Protein AF-A0A947S3Z2-F1 (afdb_monomer_lite)

Radius of gyration: 29.21 Å; chains: 1; bounding box: 55×24×80 Å

Secondary structure (DSSP, 8-state):
-HHHHHHHHHHHHHHHHHSHHHHHHHHHHHHHHHHHHHHHHHHHHHHHHHHHHHHHTTHHHHHHHHHB-HHHHHHHHHHHHHTTB-TTSSBTT---TTS-TTEETTTTEE--HHHHHHHH-TTHHHHTTGGGGB-

Foldseek 3Di:
DVVVVVVVVVVVVVCCVPCVPVVVVVVVVVVVVCVVCVVVVVVVVVVCVVCCVVPVLQCPLVVLVVQFAPVLVVLLVVVCVVVCHDLQSHHPPDDDDPDDPQADPVVRDGHDSRSSVCSVVVVCCVVVVRVVRGD

Structure (mmCIF, N/CA/C/O backbone):
data_AF-A0A947S3Z2-F1
#
_entry.id   AF-A0A947S3Z2-F1
#
loop_
_atom_site.group_PDB
_atom_site.id
_atom_site.type_symbol
_atom_site.label_atom_id
_atom_site.label_alt_id
_atom_site.label_comp_id
_atom_site.label_asym_id
_atom_site.label_entity_id
_atom_site.label_seq_id
_atom_site.pdbx_PDB_ins_code
_atom_site.Cartn_x
_atom_site.Cartn_y
_atom_site.Cartn_z
_atom_site.occupancy
_atom_site.B_iso_or_equiv
_atom_site.auth_seq_id
_atom_site.auth_comp_id
_atom_site.auth_asym_id
_atom_site.auth_atom_id
_atom_site.pdbx_PDB_model_num
ATOM 1 N N . MET A 1 1 ? 9.184 -4.325 -56.821 1.00 64.38 1 MET A N 1
ATOM 2 C CA . MET A 1 1 ? 9.749 -4.865 -55.563 1.00 64.38 1 MET A CA 1
ATOM 3 C C . MET A 1 1 ? 10.706 -6.039 -55.790 1.00 64.38 1 MET A C 1
ATOM 5 O O . MET A 1 1 ? 11.850 -5.921 -55.388 1.00 64.38 1 MET A O 1
ATOM 9 N N . ILE A 1 2 ? 10.333 -7.104 -56.512 1.00 61.34 2 ILE A N 1
ATOM 10 C CA . ILE A 1 2 ? 11.196 -8.298 -56.718 1.00 61.34 2 ILE A CA 1
ATOM 11 C C . ILE A 1 2 ? 12.555 -7.991 -57.392 1.00 61.34 2 ILE A C 1
ATOM 13 O O . ILE A 1 2 ? 13.584 -8.502 -56.966 1.00 61.34 2 ILE A O 1
ATOM 17 N N . LYS A 1 3 ? 12.596 -7.093 -58.388 1.00 59.44 3 LYS A N 1
ATOM 18 C CA . LYS A 1 3 ? 13.847 -6.701 -59.076 1.00 59.44 3 LYS A CA 1
ATOM 19 C C . LYS A 1 3 ? 14.862 -5.988 -58.164 1.00 59.44 3 LYS A C 1
ATOM 21 O O . LYS A 1 3 ? 16.059 -6.105 -58.384 1.00 59.44 3 LYS A O 1
ATOM 26 N N . PHE A 1 4 ? 14.385 -5.285 -57.135 1.00 66.44 4 PHE A N 1
ATOM 27 C CA . PHE A 1 4 ? 15.233 -4.598 -56.154 1.00 66.44 4 PHE A CA 1
ATOM 28 C C . PHE A 1 4 ? 15.870 -5.595 -55.176 1.00 66.44 4 PHE A C 1
ATOM 30 O O . PHE A 1 4 ? 17.045 -5.479 -54.849 1.00 66.44 4 PHE A O 1
ATOM 37 N N . LEU A 1 5 ? 15.119 -6.632 -54.789 1.00 69.88 5 LEU A N 1
ATOM 38 C CA . LEU A 1 5 ? 15.614 -7.705 -53.926 1.00 69.88 5 LEU A CA 1
ATOM 39 C C . LEU A 1 5 ? 16.734 -8.510 -54.608 1.00 69.88 5 LEU A C 1
ATOM 41 O O . LEU A 1 5 ? 17.763 -8.781 -54.002 1.00 69.88 5 LEU A O 1
ATOM 45 N N . ILE A 1 6 ? 16.559 -8.829 -55.895 1.00 73.81 6 ILE A N 1
ATOM 46 C CA . ILE A 1 6 ? 17.569 -9.536 -56.699 1.00 73.81 6 ILE A CA 1
ATOM 47 C C . ILE A 1 6 ? 18.843 -8.689 -56.842 1.00 73.81 6 ILE A C 1
ATOM 49 O O . ILE A 1 6 ? 19.947 -9.213 -56.725 1.00 73.81 6 ILE A O 1
ATOM 53 N N . PHE A 1 7 ? 18.702 -7.375 -57.035 1.00 77.62 7 PHE A N 1
ATOM 54 C CA . PHE A 1 7 ? 19.839 -6.459 -57.117 1.00 77.62 7 PHE A CA 1
ATOM 55 C C . PHE A 1 7 ?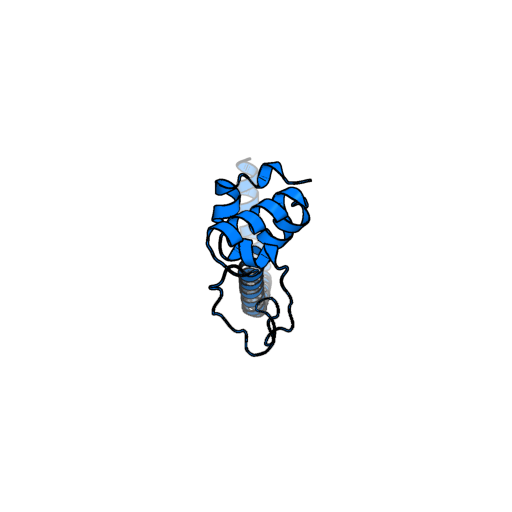 20.652 -6.410 -55.813 1.00 77.62 7 PHE A C 1
ATOM 57 O O . PHE A 1 7 ? 21.878 -6.456 -55.868 1.00 77.62 7 PHE A O 1
ATOM 64 N N . LEU A 1 8 ? 19.995 -6.395 -54.646 1.00 77.44 8 LEU A N 1
ATOM 65 C CA . LEU A 1 8 ? 20.674 -6.433 -53.342 1.00 77.44 8 LEU A CA 1
ATOM 66 C C . LEU A 1 8 ? 21.436 -7.745 -53.110 1.00 77.44 8 LEU A C 1
ATOM 68 O O . LEU A 1 8 ? 22.547 -7.718 -52.585 1.00 77.44 8 LEU A O 1
ATOM 72 N N . ILE A 1 9 ? 20.875 -8.876 -53.545 1.00 76.12 9 ILE A N 1
ATOM 73 C CA . ILE A 1 9 ? 21.530 -10.189 -53.444 1.00 76.12 9 ILE A CA 1
ATOM 74 C C . ILE A 1 9 ? 22.793 -10.232 -54.317 1.00 76.12 9 ILE A C 1
ATOM 76 O O . ILE A 1 9 ? 23.846 -10.669 -53.856 1.00 76.12 9 ILE A O 1
ATOM 80 N N . ILE A 1 10 ? 22.716 -9.732 -55.556 1.00 76.62 10 ILE A N 1
ATOM 81 C CA . ILE A 1 10 ? 23.865 -9.688 -56.474 1.00 76.62 10 ILE A CA 1
ATOM 82 C C . ILE A 1 10 ? 24.941 -8.722 -55.957 1.00 76.62 10 ILE A C 1
ATOM 84 O O . ILE A 1 10 ? 26.117 -9.072 -55.948 1.00 76.62 10 ILE A O 1
ATOM 88 N N . MET A 1 11 ? 24.556 -7.540 -55.466 1.00 72.62 11 MET A N 1
ATOM 89 C CA . MET A 1 11 ? 25.474 -6.582 -54.833 1.00 72.62 11 MET A CA 1
ATOM 90 C C . MET A 1 11 ? 26.196 -7.187 -53.625 1.00 72.62 11 MET A C 1
ATOM 92 O O . MET A 1 11 ? 27.413 -7.064 -53.523 1.00 72.62 11 MET A O 1
ATOM 96 N N . GLY A 1 12 ? 25.473 -7.885 -52.743 1.00 71.88 12 GLY A N 1
ATOM 97 C CA . GLY A 1 12 ? 26.068 -8.578 -51.599 1.00 71.88 12 GLY A CA 1
ATOM 98 C C . GLY A 1 12 ? 27.086 -9.644 -52.017 1.00 71.88 12 GLY A C 1
ATOM 99 O O . GLY A 1 12 ? 28.156 -9.735 -51.419 1.00 71.88 12 GLY A O 1
ATOM 100 N N . ALA A 1 13 ? 26.801 -10.392 -53.089 1.00 75.50 13 ALA A N 1
ATOM 101 C CA . ALA A 1 13 ? 27.721 -11.389 -53.635 1.00 75.50 13 ALA A CA 1
ATOM 102 C C . ALA A 1 13 ? 28.982 -10.759 -54.260 1.00 75.50 13 ALA A C 1
ATOM 104 O O . ALA A 1 13 ? 30.082 -11.264 -54.052 1.00 75.50 13 ALA A O 1
ATOM 105 N N . VAL A 1 14 ? 28.847 -9.640 -54.983 1.00 75.94 14 VAL A N 1
ATOM 106 C CA . VAL A 1 14 ? 29.984 -8.912 -55.581 1.00 75.94 14 VAL A CA 1
ATOM 107 C C . VAL A 1 14 ? 30.878 -8.299 -54.503 1.00 75.94 14 VAL A C 1
ATOM 109 O O . VAL A 1 14 ? 32.100 -8.417 -54.584 1.00 75.94 14 VAL A O 1
ATOM 112 N N . ILE A 1 15 ? 30.281 -7.697 -53.470 1.00 70.62 15 ILE A N 1
ATOM 113 C CA . ILE A 1 15 ? 31.011 -7.136 -52.326 1.00 70.62 15 ILE A CA 1
ATOM 114 C C . ILE A 1 15 ? 31.741 -8.253 -51.570 1.00 70.62 15 ILE A C 1
ATOM 116 O O . ILE A 1 15 ? 32.933 -8.131 -51.303 1.00 70.62 15 ILE A O 1
ATOM 120 N N . GLY A 1 16 ? 31.070 -9.377 -51.300 1.00 63.25 16 GLY A N 1
ATOM 121 C CA . GLY A 1 16 ? 31.681 -10.528 -50.632 1.00 63.25 16 GLY A CA 1
ATOM 122 C C . GLY A 1 16 ? 32.800 -11.203 -51.434 1.00 63.25 16 GLY A C 1
ATOM 123 O O . GLY A 1 16 ? 33.702 -11.778 -50.832 1.00 63.25 16 GLY A O 1
ATOM 124 N N . PHE A 1 17 ? 32.764 -11.122 -52.769 1.00 72.50 17 PHE A N 1
ATOM 125 C CA . PHE A 1 17 ? 33.794 -11.684 -53.646 1.00 72.50 17 PHE A CA 1
ATOM 126 C C . PHE A 1 17 ? 35.028 -10.778 -53.775 1.00 72.50 17 PHE A C 1
ATOM 128 O O . PHE A 1 17 ? 36.148 -11.273 -53.725 1.00 72.50 17 PHE A O 1
ATOM 135 N N . PHE A 1 18 ? 34.845 -9.460 -53.924 1.00 70.50 18 PHE A N 1
ATOM 136 C CA . PHE A 1 18 ? 35.964 -8.520 -54.106 1.00 70.50 18 PHE A CA 1
ATOM 137 C C . PHE A 1 18 ? 36.605 -8.049 -52.793 1.00 70.50 18 PHE A C 1
ATOM 139 O O . PHE A 1 18 ? 37.778 -7.693 -52.798 1.00 70.50 18 PHE A O 1
ATOM 146 N N . TRP A 1 19 ? 35.856 -8.034 -51.688 1.00 67.88 19 TRP A N 1
ATOM 147 C CA . TRP A 1 19 ? 36.301 -7.507 -50.388 1.00 67.88 19 TRP A CA 1
ATOM 148 C C . TRP A 1 19 ? 36.279 -8.593 -49.308 1.00 67.88 19 TRP A C 1
ATOM 150 O O . TRP A 1 19 ? 36.038 -8.312 -48.138 1.00 67.88 19 TRP A O 1
ATOM 160 N N . HIS A 1 20 ? 36.499 -9.851 -49.704 1.00 65.19 20 HIS A N 1
ATOM 161 C CA . HIS A 1 20 ? 36.356 -11.022 -48.837 1.00 65.19 20 HIS A CA 1
ATOM 162 C C . HIS A 1 20 ? 37.134 -10.894 -47.518 1.00 65.19 20 HIS A C 1
ATOM 164 O O . HIS A 1 20 ? 36.570 -11.118 -46.447 1.00 65.19 20 HIS A O 1
ATOM 170 N N . ASP A 1 21 ? 38.398 -10.472 -47.591 1.00 73.62 21 ASP A N 1
ATOM 171 C CA . ASP A 1 21 ? 39.274 -10.359 -46.421 1.00 73.62 21 ASP A CA 1
ATOM 172 C C . ASP A 1 21 ? 38.852 -9.212 -45.492 1.00 73.62 21 ASP A C 1
ATOM 174 O O . ASP A 1 21 ? 38.811 -9.376 -44.273 1.00 73.62 21 ASP A O 1
ATOM 178 N N . GLU A 1 22 ? 38.451 -8.068 -46.050 1.00 74.00 22 GLU A N 1
ATOM 179 C CA . GLU A 1 22 ? 37.982 -6.921 -45.265 1.00 74.00 22 GLU A CA 1
ATOM 180 C C . GLU A 1 22 ? 36.617 -7.178 -44.623 1.00 74.00 22 GLU A C 1
ATOM 182 O O . GLU A 1 22 ? 36.395 -6.815 -43.468 1.00 74.00 22 GLU A O 1
ATOM 187 N N . VAL A 1 23 ? 35.714 -7.857 -45.336 1.00 70.50 23 VAL A N 1
ATOM 188 C CA . VAL A 1 23 ? 34.416 -8.284 -44.802 1.00 70.50 23 VAL A CA 1
ATOM 189 C C . VAL A 1 23 ? 34.616 -9.291 -43.679 1.00 70.50 23 VAL A C 1
ATOM 191 O O . VAL A 1 23 ? 33.935 -9.187 -42.664 1.00 70.50 23 VAL A O 1
ATOM 194 N N . LYS A 1 24 ? 35.562 -10.227 -43.816 1.00 71.88 24 LYS A N 1
ATOM 195 C CA . LYS A 1 24 ? 35.873 -11.211 -42.775 1.00 71.88 24 LYS A CA 1
ATOM 196 C C . LYS A 1 24 ? 36.422 -10.543 -41.514 1.00 71.88 24 LYS A C 1
ATOM 198 O O . LYS A 1 24 ? 35.885 -10.771 -40.434 1.00 71.88 24 LYS A O 1
ATOM 203 N N . VAL A 1 25 ? 37.395 -9.644 -41.659 1.00 78.06 25 VAL A N 1
ATOM 204 C CA . VAL A 1 25 ? 37.945 -8.854 -40.543 1.00 78.06 25 VAL A CA 1
ATOM 205 C C . VAL A 1 25 ? 36.871 -7.962 -39.911 1.00 78.06 25 VAL A C 1
ATOM 207 O O . VAL A 1 25 ? 36.801 -7.828 -38.690 1.00 78.06 25 VAL A O 1
ATOM 210 N N . TRP A 1 26 ? 35.996 -7.355 -40.714 1.00 76.50 26 TRP A N 1
ATOM 211 C CA . TRP A 1 26 ? 34.859 -6.586 -40.211 1.00 76.50 26 TRP A CA 1
ATOM 212 C C . TRP A 1 26 ? 33.872 -7.473 -39.440 1.00 76.50 26 TRP A C 1
ATOM 214 O O . TRP A 1 26 ? 33.405 -7.070 -38.375 1.00 76.50 26 TRP A O 1
ATOM 224 N N . LEU A 1 27 ? 33.581 -8.684 -39.920 1.00 70.00 27 LEU A N 1
ATOM 225 C CA . LEU A 1 27 ? 32.675 -9.623 -39.258 1.00 70.00 27 LEU A CA 1
ATOM 226 C C . LEU A 1 27 ? 33.237 -10.079 -37.906 1.00 70.00 27 LEU A C 1
ATOM 228 O O . LEU A 1 27 ? 32.542 -9.990 -36.898 1.00 70.00 27 LEU A O 1
ATOM 232 N N . GLU A 1 28 ? 34.506 -10.492 -37.882 1.00 76.31 28 GLU A N 1
ATOM 233 C CA . GLU A 1 28 ? 35.208 -10.968 -36.684 1.00 76.31 28 GLU A CA 1
ATOM 234 C C . GLU A 1 28 ? 35.286 -9.869 -35.616 1.00 76.31 28 GLU A C 1
ATOM 236 O O . GLU A 1 28 ? 34.924 -10.092 -34.461 1.00 76.31 28 GLU A O 1
ATOM 241 N N . ASN A 1 29 ? 35.632 -8.640 -36.011 1.00 75.38 29 ASN A N 1
ATOM 242 C CA . ASN A 1 29 ? 35.675 -7.498 -35.097 1.00 75.38 29 ASN A CA 1
ATOM 243 C C . ASN A 1 29 ? 34.300 -7.143 -34.514 1.00 75.38 29 ASN A C 1
ATOM 245 O O . ASN A 1 29 ? 34.204 -6.728 -33.358 1.00 75.38 29 ASN A O 1
ATOM 249 N N . ASN A 1 30 ? 33.228 -7.248 -35.303 1.00 73.06 30 ASN A N 1
ATOM 250 C CA . ASN A 1 30 ? 31.881 -6.957 -34.810 1.00 73.06 30 ASN A CA 1
ATOM 251 C C . ASN A 1 30 ? 31.324 -8.093 -33.950 1.00 73.06 30 ASN A C 1
ATOM 253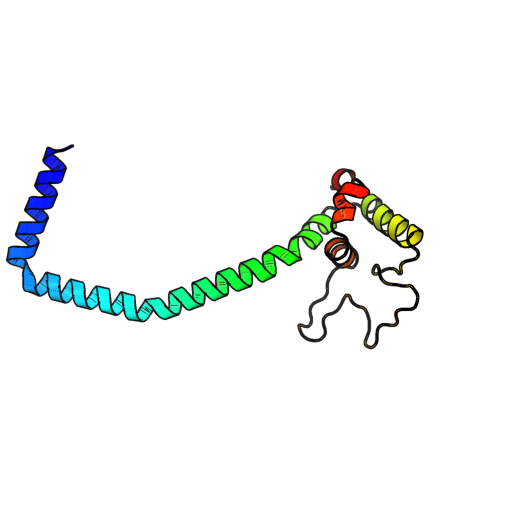 O O . ASN A 1 30 ? 30.621 -7.815 -32.980 1.00 73.06 30 ASN A O 1
ATOM 257 N N . GLN A 1 31 ? 31.671 -9.344 -34.257 1.00 71.56 31 GLN A N 1
ATOM 258 C CA . GLN A 1 31 ? 31.322 -10.492 -33.430 1.00 71.56 31 GLN A CA 1
ATOM 259 C C . GLN A 1 31 ? 32.020 -10.412 -32.066 1.00 71.56 31 GLN A C 1
ATOM 261 O O . GLN A 1 31 ? 31.348 -10.483 -31.041 1.00 71.56 31 GLN A O 1
ATOM 266 N N . GLN A 1 32 ? 33.327 -10.137 -32.033 1.00 75.50 32 GLN A N 1
ATOM 267 C CA . GLN A 1 32 ? 34.071 -9.980 -30.781 1.00 75.50 32 GLN A CA 1
ATOM 268 C C . GLN A 1 32 ? 33.521 -8.824 -29.927 1.00 75.50 32 GLN A C 1
ATOM 270 O O . GLN A 1 32 ? 33.275 -8.982 -28.733 1.00 75.50 32 GLN A O 1
ATOM 275 N N . LYS A 1 33 ? 33.225 -7.671 -30.544 1.00 75.44 33 LYS A N 1
ATOM 276 C CA . LYS A 1 33 ? 32.582 -6.538 -29.852 1.00 75.44 33 LYS A CA 1
ATOM 277 C C . LYS A 1 33 ? 31.192 -6.876 -29.312 1.00 75.44 33 LYS A C 1
ATOM 279 O O . LYS A 1 33 ? 30.766 -6.268 -28.331 1.00 75.44 33 LYS A O 1
ATOM 284 N N . ALA A 1 34 ? 30.458 -7.781 -29.956 1.00 67.31 34 ALA A N 1
ATOM 285 C CA . ALA A 1 34 ? 29.179 -8.257 -29.446 1.00 67.31 34 ALA A CA 1
ATOM 286 C C . ALA A 1 34 ? 29.383 -9.197 -28.247 1.00 67.31 34 ALA A C 1
ATOM 288 O O . ALA A 1 34 ? 28.723 -9.018 -27.225 1.00 67.31 34 ALA A O 1
ATOM 289 N N . GLU A 1 35 ? 30.331 -10.131 -28.334 1.00 71.38 35 GLU A N 1
ATOM 290 C CA . GLU A 1 35 ? 30.676 -11.094 -27.277 1.00 71.38 35 GLU A CA 1
ATOM 291 C C . GLU A 1 35 ? 31.217 -10.421 -26.006 1.00 71.38 35 GLU A C 1
ATOM 293 O O . GLU A 1 35 ? 30.835 -10.806 -24.905 1.00 71.38 35 GLU A O 1
ATOM 298 N N . GLU A 1 36 ? 31.998 -9.346 -26.128 1.00 76.25 36 GLU A N 1
ATOM 299 C CA . GLU A 1 36 ? 32.477 -8.556 -24.981 1.00 76.25 36 GLU A CA 1
ATOM 300 C C . GLU A 1 36 ? 31.356 -7.754 -24.292 1.00 76.25 36 GLU A C 1
ATOM 302 O O . GLU A 1 36 ? 31.401 -7.504 -23.086 1.00 76.25 36 GLU A O 1
ATOM 307 N N . ARG A 1 37 ? 30.321 -7.347 -25.042 1.00 68.62 37 ARG A N 1
ATOM 308 C CA . ARG A 1 37 ? 29.197 -6.540 -24.525 1.00 68.62 37 ARG A CA 1
ATOM 309 C C . ARG A 1 37 ? 28.033 -7.391 -24.022 1.00 68.62 37 ARG A C 1
ATOM 311 O O . ARG A 1 37 ? 27.252 -6.916 -23.197 1.00 68.62 37 ARG A O 1
ATOM 318 N N . LEU A 1 38 ? 27.926 -8.632 -24.494 1.00 63.53 38 LEU A N 1
ATOM 319 C CA . LEU A 1 38 ? 26.867 -9.587 -24.164 1.00 63.53 38 LEU A CA 1
ATOM 320 C C . LEU A 1 38 ? 26.703 -9.802 -22.646 1.00 63.53 38 LEU A C 1
ATOM 322 O O . LEU A 1 38 ? 25.585 -9.621 -22.161 1.00 63.53 38 LEU A O 1
ATOM 326 N N . PRO A 1 39 ? 27.763 -10.078 -21.859 1.00 68.75 39 PRO A N 1
ATOM 327 C CA . PRO A 1 39 ? 27.636 -10.271 -20.413 1.00 68.75 39 PRO A CA 1
ATOM 328 C C . PRO A 1 39 ? 27.103 -9.033 -19.681 1.00 68.75 39 PRO A C 1
ATOM 330 O O . PRO A 1 39 ? 26.245 -9.144 -18.810 1.00 68.75 39 PRO A O 1
ATOM 333 N N . GLY A 1 40 ? 27.560 -7.835 -20.063 1.00 68.69 40 GLY A N 1
ATOM 334 C CA . GLY A 1 40 ? 27.106 -6.578 -19.462 1.00 68.69 40 GLY A CA 1
ATOM 335 C C . GLY A 1 40 ? 25.647 -6.253 -19.789 1.00 68.69 40 GLY A C 1
ATOM 336 O O . GLY A 1 40 ? 24.922 -5.772 -18.925 1.00 68.69 40 GLY A O 1
ATOM 337 N N . LEU A 1 41 ? 25.197 -6.555 -21.010 1.00 62.22 41 LEU A N 1
ATOM 338 C CA . LEU A 1 41 ? 23.803 -6.376 -21.426 1.00 62.22 41 LEU A CA 1
ATOM 339 C C . LEU A 1 41 ? 22.866 -7.387 -20.763 1.00 62.22 41 LEU A C 1
ATOM 341 O O . LEU A 1 41 ? 21.756 -7.017 -20.390 1.00 62.22 41 LEU A O 1
ATOM 345 N N . ILE A 1 42 ? 23.311 -8.635 -20.588 1.00 62.44 42 ILE A N 1
ATOM 346 C CA . ILE A 1 42 ? 22.552 -9.664 -19.869 1.00 62.44 42 ILE A CA 1
ATOM 347 C C . ILE A 1 42 ? 22.419 -9.270 -18.400 1.00 62.44 42 ILE A C 1
ATOM 349 O O . ILE A 1 42 ? 21.302 -9.239 -17.901 1.00 62.44 42 ILE A O 1
ATOM 353 N N . ASN A 1 43 ? 23.509 -8.882 -17.735 1.00 66.44 43 ASN A N 1
ATOM 354 C CA . ASN A 1 43 ? 23.457 -8.460 -16.333 1.00 66.44 43 ASN A CA 1
ATOM 355 C C . ASN A 1 43 ? 22.598 -7.203 -16.158 1.00 66.44 43 ASN A C 1
ATOM 357 O O . ASN A 1 43 ? 21.704 -7.191 -15.326 1.00 66.44 43 ASN A O 1
ATOM 361 N N . GLN A 1 44 ? 22.753 -6.190 -17.017 1.00 64.62 44 GLN A N 1
ATOM 362 C CA . GLN A 1 44 ? 21.878 -5.012 -16.990 1.00 64.62 44 GLN A CA 1
ATOM 363 C C . GLN A 1 44 ? 20.417 -5.351 -17.291 1.00 64.62 44 GLN A C 1
ATOM 365 O O . GLN A 1 44 ? 19.527 -4.716 -16.737 1.00 64.62 44 GLN A O 1
ATOM 370 N N . GLY A 1 45 ? 20.155 -6.301 -18.189 1.00 62.28 45 GLY A N 1
ATOM 371 C CA . GLY A 1 45 ? 18.811 -6.773 -18.504 1.00 62.28 45 GLY A CA 1
ATOM 372 C C . GLY A 1 45 ? 18.181 -7.484 -17.313 1.00 62.28 45 GLY A C 1
ATOM 373 O O . GLY A 1 45 ? 17.080 -7.121 -16.918 1.00 62.28 45 GLY A O 1
ATOM 374 N N . VAL A 1 46 ? 18.912 -8.419 -16.703 1.00 64.50 46 VAL A N 1
ATOM 375 C CA . VAL A 1 46 ? 18.507 -9.177 -15.514 1.00 64.50 46 VAL A CA 1
ATOM 376 C C . VAL A 1 46 ? 18.282 -8.243 -14.328 1.00 64.50 46 VAL A C 1
ATOM 378 O O . VAL A 1 46 ? 17.206 -8.287 -13.740 1.00 64.50 46 VAL A O 1
ATOM 381 N N . ASP A 1 47 ? 19.217 -7.339 -14.036 1.00 63.81 47 ASP A N 1
ATOM 382 C CA . ASP A 1 47 ? 19.105 -6.364 -12.946 1.00 63.81 47 ASP A CA 1
ATOM 383 C C . ASP A 1 47 ? 17.939 -5.402 -13.180 1.00 63.81 47 ASP A C 1
ATOM 385 O O . ASP A 1 47 ? 17.164 -5.132 -12.268 1.00 63.81 47 ASP A O 1
ATOM 389 N N . LYS A 1 48 ? 17.745 -4.924 -14.417 1.00 58.66 48 LYS A N 1
ATOM 390 C CA . LYS A 1 48 ? 16.580 -4.096 -14.756 1.00 58.66 48 LYS A CA 1
ATOM 391 C C . LYS A 1 48 ? 15.281 -4.868 -14.602 1.00 58.66 48 LYS A C 1
ATOM 393 O O . LYS A 1 48 ? 14.341 -4.302 -14.068 1.00 58.66 48 LYS A O 1
ATOM 398 N N . THR A 1 49 ? 15.204 -6.125 -15.037 1.00 55.69 49 THR A N 1
ATOM 399 C CA . THR A 1 49 ? 13.986 -6.935 -14.878 1.00 55.69 49 THR A CA 1
ATOM 400 C C . THR A 1 49 ? 13.716 -7.302 -13.426 1.00 55.69 49 THR A C 1
ATOM 402 O O . THR A 1 49 ? 12.564 -7.281 -13.012 1.00 55.69 49 THR A O 1
ATOM 405 N N . LYS A 1 50 ? 14.762 -7.575 -12.642 1.00 58.06 50 LYS A N 1
ATOM 406 C CA . LYS A 1 50 ? 14.674 -7.870 -11.216 1.00 58.06 50 LYS A CA 1
ATOM 407 C C . LYS A 1 50 ? 14.204 -6.639 -10.446 1.00 58.06 50 LYS A C 1
ATOM 409 O O . LYS A 1 50 ? 13.171 -6.707 -9.800 1.00 58.06 50 LYS A O 1
ATOM 414 N N . ASN A 1 51 ? 14.865 -5.497 -10.633 1.00 59.44 51 ASN A N 1
ATOM 415 C CA . ASN A 1 51 ? 14.470 -4.233 -10.011 1.00 59.44 51 ASN A CA 1
ATOM 416 C C . ASN A 1 51 ? 13.083 -3.773 -10.492 1.00 59.44 51 ASN A C 1
ATOM 418 O O . ASN A 1 51 ? 12.320 -3.211 -9.721 1.00 59.44 51 ASN A O 1
ATOM 422 N N . TRP A 1 52 ? 12.725 -4.009 -11.760 1.00 50.38 52 TRP A N 1
ATOM 423 C CA . TRP A 1 52 ? 11.390 -3.695 -12.277 1.00 50.38 52 TRP A CA 1
ATOM 424 C C . TRP A 1 52 ? 10.314 -4.586 -11.642 1.00 50.38 52 TRP A C 1
ATOM 426 O O . TRP A 1 52 ? 9.280 -4.066 -11.247 1.00 50.38 52 TRP A O 1
ATOM 436 N N . TRP A 1 53 ? 10.555 -5.890 -11.482 1.00 44.94 53 TRP A N 1
ATOM 437 C CA . TRP A 1 53 ? 9.615 -6.823 -10.846 1.00 44.94 53 TRP A CA 1
ATOM 438 C C . TRP A 1 53 ? 9.504 -6.613 -9.327 1.00 44.94 53 TRP A C 1
ATOM 440 O O . TRP A 1 53 ? 8.406 -6.677 -8.781 1.00 44.94 53 TRP A O 1
ATOM 450 N N . GLU A 1 54 ? 10.619 -6.309 -8.659 1.00 54.47 54 GLU A N 1
ATOM 451 C CA . GLU A 1 54 ? 10.671 -5.993 -7.226 1.00 54.47 54 GLU A CA 1
ATOM 452 C C . GLU A 1 54 ? 9.991 -4.643 -6.924 1.00 54.47 54 GLU A C 1
ATOM 454 O O . GLU A 1 54 ? 9.198 -4.566 -5.991 1.00 54.47 54 GLU A O 1
ATOM 459 N N . ASN A 1 55 ? 10.177 -3.614 -7.763 1.00 55.22 55 ASN A N 1
ATOM 460 C CA . ASN A 1 55 ? 9.603 -2.283 -7.512 1.00 55.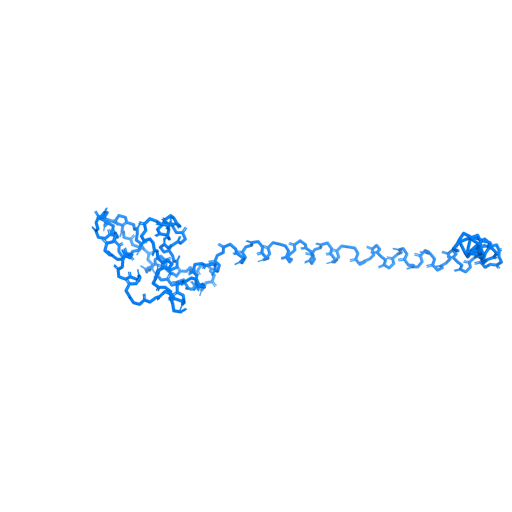22 55 ASN A CA 1
ATOM 461 C C . ASN A 1 55 ? 8.153 -2.120 -8.013 1.00 55.22 55 ASN A C 1
ATOM 463 O O . ASN A 1 55 ? 7.346 -1.452 -7.372 1.00 55.22 55 ASN A O 1
ATOM 467 N N . GLN A 1 56 ? 7.767 -2.727 -9.144 1.00 50.75 56 GLN A N 1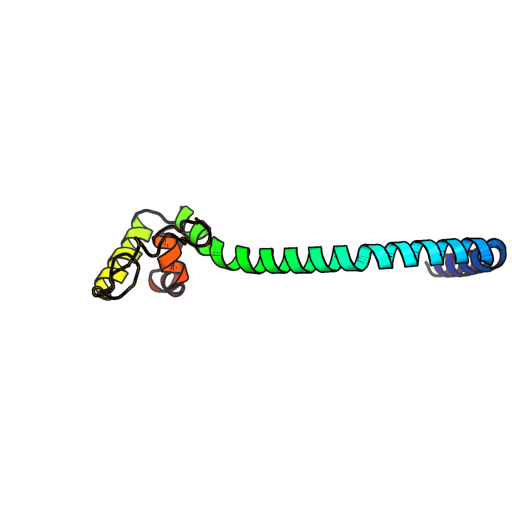
ATOM 468 C CA . GLN A 1 56 ? 6.399 -2.580 -9.681 1.00 50.75 56 GLN A CA 1
ATOM 469 C C . GLN A 1 56 ? 5.338 -3.277 -8.816 1.00 50.75 56 GLN A C 1
ATOM 471 O O . GLN A 1 56 ? 4.178 -2.870 -8.829 1.00 50.75 56 GLN A O 1
ATOM 476 N N . GLY A 1 57 ? 5.718 -4.318 -8.068 1.00 54.56 57 GLY A N 1
ATOM 477 C CA . GLY A 1 57 ? 4.801 -5.075 -7.213 1.00 54.56 57 GLY A CA 1
ATOM 478 C C . GLY A 1 57 ? 4.484 -4.416 -5.867 1.00 54.56 57 GLY A C 1
ATOM 479 O O . GLY A 1 57 ? 3.490 -4.787 -5.246 1.00 54.56 57 GLY A O 1
ATOM 480 N N . GLN A 1 58 ? 5.286 -3.445 -5.419 1.00 57.88 58 GLN A N 1
ATOM 481 C CA . GLN A 1 58 ? 5.148 -2.828 -4.093 1.00 57.88 58 GLN A CA 1
ATOM 482 C C . GLN A 1 58 ? 4.544 -1.414 -4.134 1.00 57.88 58 GLN A C 1
ATOM 484 O O . GLN A 1 58 ? 3.747 -1.069 -3.259 1.00 57.88 58 GLN A O 1
ATOM 489 N N . ASP A 1 59 ? 4.792 -0.640 -5.194 1.00 72.50 59 ASP A N 1
ATOM 490 C CA . ASP A 1 59 ? 4.358 0.765 -5.269 1.00 72.50 59 ASP A CA 1
ATOM 491 C C . ASP A 1 59 ? 2.867 0.969 -5.579 1.00 72.50 59 ASP A C 1
ATOM 493 O O . ASP A 1 59 ? 2.344 2.075 -5.415 1.00 72.50 59 ASP A O 1
ATOM 497 N N . TRP A 1 60 ? 2.149 -0.058 -6.049 1.00 86.44 60 TRP A N 1
ATOM 498 C CA . TRP A 1 60 ? 0.744 0.108 -6.449 1.00 86.44 60 TRP A CA 1
ATOM 499 C C . TRP A 1 60 ? -0.123 0.594 -5.280 1.00 86.44 60 TRP A C 1
ATOM 501 O O . TRP A 1 60 ? -1.004 1.435 -5.470 1.00 86.44 60 TRP A O 1
ATOM 511 N N . ALA A 1 61 ? 0.157 0.110 -4.066 1.00 90.44 61 ALA A N 1
ATOM 512 C CA . ALA A 1 61 ? -0.592 0.476 -2.875 1.00 90.44 61 ALA A CA 1
ATOM 513 C C . ALA A 1 61 ? -0.316 1.930 -2.486 1.00 90.44 61 ALA A C 1
ATOM 515 O O . ALA A 1 61 ? -1.251 2.655 -2.164 1.00 90.44 61 ALA A O 1
ATOM 516 N N . ASP A 1 62 ? 0.931 2.395 -2.606 1.00 90.00 62 ASP A N 1
ATOM 517 C CA . ASP A 1 62 ? 1.274 3.798 -2.370 1.00 90.00 62 ASP A CA 1
ATOM 518 C C . ASP A 1 62 ? 0.601 4.726 -3.383 1.00 90.00 62 ASP A C 1
ATOM 520 O O . ASP A 1 62 ? 0.041 5.753 -3.000 1.00 90.00 62 ASP A O 1
ATOM 524 N N . GLN A 1 63 ? 0.567 4.347 -4.663 1.00 90.88 63 GLN A N 1
ATOM 525 C CA . GLN A 1 63 ? -0.122 5.122 -5.700 1.00 90.88 63 GLN A CA 1
ATOM 526 C C . GLN A 1 63 ? -1.637 5.181 -5.474 1.00 90.88 63 GLN A C 1
ATOM 528 O O . GLN A 1 63 ? -2.252 6.232 -5.670 1.00 90.88 63 GLN A O 1
ATOM 533 N N . PHE A 1 64 ? -2.240 4.068 -5.055 1.00 93.19 64 PHE A N 1
ATOM 534 C CA . PHE A 1 64 ? -3.659 4.009 -4.722 1.00 93.19 64 PHE A CA 1
ATOM 535 C C . PHE A 1 64 ? -3.966 4.865 -3.485 1.00 93.19 64 PHE A C 1
ATOM 537 O O . PHE A 1 64 ? -4.837 5.732 -3.515 1.00 93.19 64 PHE A O 1
ATOM 544 N N . VAL A 1 65 ? -3.195 4.688 -2.409 1.00 94.06 65 VAL A N 1
ATOM 545 C CA . VAL A 1 65 ? -3.356 5.403 -1.133 1.00 94.06 65 VAL A CA 1
ATOM 546 C C . VAL A 1 65 ? -3.090 6.901 -1.264 1.00 94.06 65 VAL A C 1
ATOM 548 O O . VAL A 1 65 ? -3.715 7.690 -0.546 1.00 94.06 65 VAL A O 1
ATOM 551 N N . ALA A 1 66 ? -2.200 7.306 -2.172 1.00 94.31 66 ALA A N 1
ATOM 552 C CA . ALA A 1 66 ? -1.954 8.709 -2.491 1.00 94.31 66 ALA A CA 1
ATOM 553 C C . ALA A 1 66 ? -3.208 9.406 -3.037 1.00 94.31 66 ALA A C 1
ATOM 555 O O . ALA A 1 66 ? -3.402 10.587 -2.768 1.00 94.31 66 ALA A O 1
ATOM 556 N N . LYS A 1 67 ? -4.068 8.673 -3.755 1.00 96.25 67 LYS A N 1
ATOM 557 C CA . LYS A 1 67 ? -5.349 9.169 -4.281 1.00 96.25 67 LYS A CA 1
ATOM 558 C C . LYS A 1 67 ? -6.527 8.904 -3.346 1.00 96.25 67 LYS A C 1
ATOM 560 O O . LYS A 1 67 ? -7.598 9.462 -3.542 1.00 96.25 67 LYS A O 1
ATOM 565 N N . LEU A 1 68 ? -6.354 8.048 -2.340 1.00 96.50 68 LEU A N 1
ATOM 566 C CA . LEU A 1 68 ? -7.421 7.672 -1.423 1.00 96.50 68 LEU A CA 1
ATOM 567 C C . LEU A 1 68 ? -7.746 8.818 -0.453 1.00 96.50 68 LEU A C 1
ATOM 569 O O . LEU A 1 68 ? -6.917 9.216 0.382 1.00 96.50 68 LEU A O 1
ATOM 573 N N . THR A 1 69 ? -8.989 9.292 -0.528 1.00 98.00 69 THR A N 1
ATOM 574 C CA . THR A 1 69 ? -9.541 10.323 0.359 1.00 98.00 69 THR A CA 1
ATOM 575 C C . THR A 1 69 ? -9.526 9.883 1.827 1.00 98.00 69 THR A C 1
ATOM 577 O O . THR A 1 69 ? -9.424 8.699 2.171 1.00 98.00 69 THR A O 1
ATOM 580 N N . ALA A 1 70 ? -9.707 10.848 2.733 1.00 97.62 70 ALA A N 1
ATOM 581 C CA . ALA A 1 70 ? -9.877 10.572 4.160 1.00 97.62 70 ALA A CA 1
ATOM 582 C C . ALA A 1 70 ? -11.063 9.631 4.448 1.00 97.62 70 ALA A C 1
ATOM 584 O O . ALA A 1 70 ? -10.981 8.802 5.352 1.00 97.62 70 ALA A O 1
ATOM 585 N N . GLN A 1 71 ? -12.142 9.718 3.662 1.00 97.81 71 GLN A N 1
ATOM 586 C CA . GLN A 1 71 ? -13.301 8.840 3.814 1.00 97.81 71 GLN A CA 1
ATOM 587 C C . GLN A 1 71 ? -12.972 7.390 3.435 1.00 97.81 71 GLN A C 1
ATOM 589 O O . GLN A 1 71 ? -13.347 6.477 4.168 1.00 97.81 71 GLN A O 1
ATOM 594 N N . GLY A 1 72 ? -12.231 7.169 2.345 1.00 97.56 72 GLY A N 1
ATOM 595 C CA . GLY A 1 72 ? -11.775 5.828 1.964 1.00 97.56 72 GLY A CA 1
ATOM 596 C C . GLY A 1 72 ? -10.850 5.211 3.016 1.00 97.56 72 GLY A C 1
ATOM 597 O O . GLY A 1 72 ? -11.013 4.055 3.398 1.00 97.56 72 GLY A O 1
ATOM 598 N N . LYS A 1 73 ? -9.938 6.012 3.577 1.00 98.00 73 LYS A N 1
ATOM 599 C CA . LYS A 1 73 ? -9.074 5.605 4.700 1.00 98.00 73 LYS A CA 1
ATOM 600 C C . LYS A 1 73 ? -9.877 5.221 5.947 1.00 98.00 73 LYS A C 1
ATOM 602 O O . LYS A 1 73 ? -9.575 4.213 6.580 1.00 98.00 73 LYS A O 1
ATOM 607 N N . ALA A 1 74 ? -10.944 5.960 6.252 1.00 98.19 74 ALA A N 1
ATOM 608 C CA . ALA A 1 74 ? -11.840 5.630 7.357 1.00 98.19 74 ALA A CA 1
ATOM 609 C C . ALA A 1 74 ? -12.566 4.287 7.152 1.00 98.19 74 ALA A C 1
ATOM 611 O O . ALA A 1 74 ? -12.771 3.565 8.122 1.00 98.19 74 ALA A O 1
ATOM 612 N N . LYS A 1 75 ? -12.899 3.902 5.909 1.00 98.44 75 LYS A N 1
ATOM 613 C CA . LYS A 1 75 ? -13.485 2.579 5.617 1.00 98.44 75 LYS A CA 1
ATOM 614 C C . LYS A 1 75 ? -12.548 1.426 5.933 1.00 98.44 75 LYS A C 1
ATOM 616 O O . LYS A 1 75 ? -12.996 0.414 6.466 1.00 98.44 75 LYS A O 1
ATOM 621 N N . ILE A 1 76 ? -11.259 1.601 5.663 1.00 98.19 76 ILE A N 1
ATOM 622 C CA . ILE A 1 76 ? -10.239 0.621 6.041 1.00 98.19 76 ILE A CA 1
ATOM 623 C C . ILE A 1 76 ? -10.176 0.496 7.571 1.00 98.19 76 ILE A C 1
ATOM 625 O O . ILE A 1 76 ? -10.215 -0.614 8.096 1.00 98.19 76 ILE A O 1
ATOM 629 N N . ASP A 1 77 ? -10.148 1.619 8.292 1.00 98.44 77 ASP A N 1
ATOM 630 C CA . ASP A 1 77 ? -10.085 1.618 9.760 1.00 98.44 77 ASP A CA 1
ATOM 631 C C . ASP A 1 77 ? -11.348 1.000 10.402 1.00 98.44 77 ASP A C 1
ATOM 633 O O . ASP A 1 77 ? -11.244 0.210 11.343 1.00 98.44 77 ASP A O 1
ATOM 637 N N . GLU A 1 78 ? -12.540 1.300 9.872 1.00 98.38 78 GLU A N 1
ATOM 638 C CA . GLU A 1 78 ? -13.807 0.669 10.278 1.00 98.38 78 GLU A CA 1
ATOM 639 C C . GLU A 1 78 ? -13.766 -0.852 10.070 1.00 98.38 78 GLU A C 1
ATOM 641 O O . GLU A 1 78 ? -14.183 -1.617 10.945 1.00 98.38 78 GLU A O 1
ATOM 646 N N . TRP A 1 79 ? -13.236 -1.299 8.928 1.00 98.44 79 TRP A N 1
ATOM 647 C CA . TRP A 1 79 ? -13.096 -2.718 8.631 1.00 98.44 79 TRP A CA 1
ATOM 648 C C . TRP A 1 79 ? -12.130 -3.402 9.603 1.00 98.44 79 TRP A C 1
ATOM 650 O O . TRP A 1 79 ? -12.504 -4.410 10.203 1.00 98.44 79 TRP A O 1
ATOM 660 N N . LEU A 1 80 ? -10.950 -2.826 9.852 1.00 98.12 80 LEU A N 1
ATOM 661 C CA . LEU A 1 80 ? -9.981 -3.353 10.820 1.00 98.12 80 LEU A CA 1
ATOM 662 C C . LEU A 1 80 ? -10.598 -3.525 12.212 1.00 98.12 80 LEU A C 1
ATOM 664 O O . LEU A 1 80 ? -10.460 -4.583 12.830 1.00 98.12 80 LEU A O 1
ATOM 668 N N . ALA A 1 81 ? -11.338 -2.515 12.674 1.00 97.62 81 ALA A N 1
ATOM 669 C CA . ALA A 1 81 ? -12.041 -2.571 13.949 1.00 97.62 81 ALA A CA 1
ATOM 670 C C . ALA A 1 81 ? -13.104 -3.683 13.971 1.00 97.62 81 ALA A C 1
ATOM 672 O O . ALA A 1 81 ? -13.210 -4.408 14.959 1.00 97.62 81 ALA A O 1
ATOM 673 N N . SER A 1 82 ? -13.852 -3.864 12.875 1.00 97.62 82 SER A N 1
ATOM 674 C CA . SER A 1 82 ? -14.860 -4.930 12.756 1.00 97.62 82 SER A CA 1
ATOM 675 C C . SER A 1 82 ? -14.263 -6.340 12.818 1.00 97.62 82 SER A C 1
ATOM 677 O O . SER A 1 82 ? -14.922 -7.261 13.296 1.00 97.62 82 SER A O 1
ATOM 679 N N . GLN A 1 83 ? -13.016 -6.501 12.364 1.00 97.44 83 GLN A N 1
ATOM 680 C CA . GLN A 1 83 ? -12.282 -7.767 12.399 1.00 97.44 83 GLN A CA 1
ATOM 681 C C . GLN A 1 83 ? -11.542 -7.995 13.726 1.00 97.44 83 GLN A C 1
ATOM 683 O O . GLN A 1 83 ? -10.921 -9.039 13.910 1.00 97.44 83 GLN A O 1
ATOM 688 N N . GLY A 1 84 ? -11.578 -7.031 14.655 1.00 97.19 84 GLY A N 1
ATOM 689 C CA . GLY A 1 84 ? -10.806 -7.102 15.895 1.00 97.19 84 GLY A CA 1
ATOM 690 C C . GLY A 1 84 ? -9.293 -7.031 15.666 1.00 97.19 84 GLY A C 1
ATOM 691 O O . GLY A 1 84 ? -8.531 -7.553 16.475 1.00 97.19 84 GLY A O 1
ATOM 692 N N . LEU A 1 85 ? -8.851 -6.403 14.573 1.00 97.75 85 LEU A N 1
ATOM 693 C CA . LEU A 1 85 ? -7.438 -6.215 14.249 1.00 97.75 85 LEU A CA 1
ATOM 694 C C . LEU A 1 85 ? -6.905 -4.908 14.851 1.00 97.75 85 LEU A C 1
ATOM 696 O O . LEU A 1 85 ? -7.651 -3.978 15.162 1.00 97.75 85 LEU A O 1
ATOM 700 N N . ASN A 1 86 ? -5.589 -4.833 15.027 1.00 96.56 86 ASN A N 1
ATOM 701 C CA . ASN A 1 86 ? -4.898 -3.607 15.400 1.00 96.56 86 ASN A CA 1
ATOM 702 C C . ASN A 1 86 ? -4.765 -2.656 14.194 1.00 96.56 86 ASN A C 1
ATOM 704 O O . ASN A 1 86 ? -5.115 -2.983 13.060 1.00 96.56 86 ASN A O 1
ATOM 708 N N . GLN A 1 87 ? -4.201 -1.472 14.434 1.00 95.62 87 GLN A N 1
ATOM 709 C CA . GLN A 1 87 ? -4.042 -0.418 13.422 1.00 95.62 87 GLN A CA 1
ATOM 710 C C . GLN A 1 87 ? -3.161 -0.783 12.208 1.00 95.62 87 GLN A C 1
ATOM 712 O O . GLN A 1 87 ? -3.083 0.002 11.268 1.00 95.62 87 GLN A O 1
ATOM 717 N N . TYR A 1 88 ? -2.472 -1.924 12.238 1.00 96.44 88 TYR A N 1
ATOM 718 C CA . TYR A 1 88 ? -1.632 -2.432 11.150 1.00 96.44 88 TYR A CA 1
ATOM 719 C C . TYR A 1 88 ? -2.230 -3.684 10.488 1.00 96.44 88 TYR A C 1
ATOM 721 O O . TYR A 1 88 ? -1.632 -4.241 9.572 1.00 96.44 88 TYR A O 1
ATOM 729 N N . GLY A 1 89 ? -3.413 -4.132 10.926 1.00 95.75 89 GLY A N 1
ATOM 730 C CA . GLY A 1 89 ? -4.046 -5.334 10.390 1.00 95.75 89 GLY A CA 1
ATOM 731 C C . GLY A 1 89 ? -3.534 -6.640 10.985 1.00 95.75 89 GLY A C 1
ATOM 732 O O . GLY A 1 89 ? -3.633 -7.685 10.348 1.00 95.75 89 GLY A O 1
ATOM 733 N N . ASP A 1 90 ? -2.954 -6.597 12.180 1.00 95.94 90 ASP A N 1
ATOM 734 C CA . ASP A 1 90 ? -2.508 -7.767 12.939 1.00 95.94 90 ASP A CA 1
ATOM 735 C C . ASP A 1 90 ? -3.409 -8.023 14.150 1.00 95.94 90 ASP A C 1
ATOM 737 O O . ASP A 1 90 ? -4.222 -7.175 14.516 1.00 95.94 90 ASP A O 1
ATOM 741 N N . SER A 1 91 ? -3.263 -9.180 14.801 1.00 95.56 91 SER A N 1
ATOM 742 C CA . SER A 1 91 ? -3.959 -9.438 16.068 1.00 95.56 91 SER A CA 1
ATOM 743 C C . SER A 1 91 ? -3.627 -8.358 17.109 1.00 95.56 91 SER A C 1
ATOM 745 O O . SER A 1 91 ? -2.514 -7.823 17.140 1.00 95.56 91 SER A O 1
ATOM 747 N N . GLN A 1 92 ? -4.581 -8.046 17.987 1.00 92.94 92 GLN A N 1
ATOM 748 C CA . GLN A 1 92 ? -4.389 -7.075 19.070 1.00 92.94 92 GLN A CA 1
ATOM 749 C C . GLN A 1 92 ? -3.281 -7.478 20.051 1.00 92.94 92 GLN A C 1
ATOM 751 O O . GLN A 1 92 ? -2.657 -6.602 20.644 1.00 92.94 92 GLN A O 1
ATOM 756 N N . ASP A 1 93 ? -2.985 -8.774 20.161 1.00 93.56 93 ASP A N 1
ATOM 757 C CA . ASP A 1 93 ? -1.950 -9.303 21.057 1.00 93.56 93 ASP A CA 1
ATOM 758 C C . ASP A 1 93 ? -0.523 -9.198 20.483 1.00 93.56 93 ASP A C 1
ATOM 760 O O . ASP A 1 93 ? 0.448 -9.560 21.151 1.00 93.56 93 ASP A O 1
ATOM 764 N N . ILE A 1 94 ? -0.365 -8.724 19.240 1.00 92.81 94 ILE A N 1
ATOM 765 C CA . ILE A 1 94 ? 0.953 -8.574 18.616 1.00 92.81 94 ILE A CA 1
ATOM 766 C C . ILE A 1 94 ? 1.697 -7.387 19.229 1.00 92.81 94 ILE A C 1
ATOM 768 O O . ILE A 1 94 ? 1.246 -6.242 19.185 1.00 92.81 94 ILE A O 1
ATOM 772 N N . MET A 1 95 ? 2.897 -7.674 19.733 1.00 90.44 95 MET A N 1
ATOM 773 C CA . MET A 1 95 ? 3.855 -6.679 20.196 1.00 90.44 95 MET A CA 1
ATOM 774 C C . MET A 1 95 ? 5.029 -6.601 19.218 1.00 90.44 95 MET A C 1
ATOM 776 O O . MET A 1 95 ? 5.666 -7.609 18.918 1.00 90.44 95 MET A O 1
ATOM 780 N N . TYR A 1 96 ? 5.336 -5.399 18.735 1.00 89.50 96 TYR A N 1
ATOM 781 C CA . TYR A 1 96 ? 6.430 -5.169 17.793 1.00 89.50 96 TYR A CA 1
ATOM 782 C C . TYR A 1 96 ? 7.720 -4.852 18.551 1.00 89.50 96 TYR A C 1
ATOM 784 O O . TYR A 1 96 ? 7.886 -3.773 19.122 1.00 89.50 96 TYR A O 1
ATOM 792 N N . THR A 1 97 ? 8.652 -5.800 18.574 1.00 84.44 97 THR A N 1
ATOM 793 C CA . THR A 1 97 ? 9.989 -5.580 19.133 1.00 84.44 97 THR A CA 1
ATOM 794 C C . THR A 1 97 ? 10.803 -4.729 18.161 1.00 84.44 97 THR A C 1
ATOM 796 O O . THR A 1 97 ? 11.091 -5.189 17.063 1.00 84.44 97 THR A O 1
ATOM 799 N N . GLY A 1 98 ? 11.161 -3.505 18.553 1.00 81.06 98 GLY A N 1
ATOM 800 C CA . GLY A 1 98 ? 11.970 -2.598 17.722 1.00 81.06 98 GLY A CA 1
ATOM 801 C C . GLY A 1 98 ? 11.207 -1.433 17.080 1.00 81.06 98 GLY A C 1
ATOM 802 O O . GLY A 1 98 ? 11.835 -0.543 16.524 1.00 81.06 98 GLY A O 1
ATOM 803 N N . GLY A 1 99 ? 9.876 -1.347 17.215 1.00 84.06 99 GLY A N 1
ATOM 804 C CA . GLY A 1 99 ? 9.123 -0.184 16.726 1.00 84.06 99 GLY A CA 1
ATOM 805 C C . GLY A 1 99 ? 7.775 -0.538 16.117 1.00 84.06 99 GLY A C 1
ATOM 806 O O . GLY A 1 99 ? 6.891 -1.024 16.812 1.00 84.06 99 GLY A O 1
ATOM 807 N N . THR A 1 100 ? 7.592 -0.241 14.830 1.00 87.62 100 THR A N 1
ATOM 808 C CA . THR A 1 100 ? 6.348 -0.509 14.085 1.00 87.62 100 THR A CA 1
ATOM 809 C C . THR A 1 100 ? 6.659 -1.377 12.868 1.00 87.62 100 THR A C 1
ATOM 811 O O . THR A 1 100 ? 7.776 -1.287 12.358 1.00 87.62 100 THR A O 1
ATOM 814 N N . PRO A 1 101 ? 5.694 -2.153 12.338 1.00 90.31 101 PRO A N 1
ATOM 815 C CA . PRO A 1 101 ? 5.917 -2.952 11.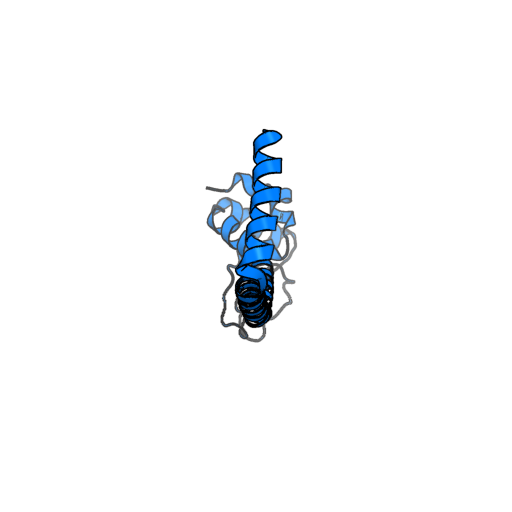130 1.00 90.31 101 PRO A CA 1
ATOM 816 C C . PRO A 1 101 ? 6.097 -2.089 9.870 1.00 90.31 101 PRO A C 1
ATOM 818 O O . PRO A 1 101 ? 6.364 -2.612 8.794 1.00 90.31 101 PRO A O 1
ATOM 821 N N . LEU A 1 102 ? 5.938 -0.768 9.994 1.00 91.31 102 LEU A N 1
ATOM 822 C CA . LEU A 1 102 ? 6.033 0.182 8.895 1.00 91.31 102 LEU A CA 1
ATOM 823 C C . LEU A 1 102 ? 7.471 0.576 8.556 1.00 91.31 102 LEU A C 1
ATOM 825 O O . LEU A 1 102 ? 7.678 1.252 7.555 1.00 91.31 102 LEU A O 1
ATOM 829 N N . PHE A 1 103 ? 8.449 0.197 9.379 1.00 88.94 103 PHE A N 1
ATOM 830 C CA . PHE A 1 103 ? 9.855 0.502 9.147 1.00 88.94 103 PHE A CA 1
ATOM 831 C C . PHE A 1 103 ? 10.653 -0.781 8.951 1.00 88.94 103 PHE A C 1
ATOM 833 O O . PHE A 1 103 ? 10.650 -1.662 9.811 1.00 88.94 103 PHE A O 1
ATOM 840 N N . ASN A 1 104 ? 11.359 -0.872 7.830 1.00 83.75 104 ASN A N 1
ATOM 841 C CA . ASN A 1 104 ? 12.280 -1.963 7.574 1.00 83.75 104 ASN A CA 1
ATOM 842 C C . ASN A 1 104 ? 13.693 -1.549 8.004 1.00 83.75 104 ASN A C 1
ATOM 844 O O . ASN A 1 104 ? 14.373 -0.813 7.296 1.00 83.75 104 ASN A O 1
ATOM 848 N N . GLU A 1 105 ? 14.165 -2.061 9.143 1.00 81.81 105 GLU A N 1
ATOM 849 C CA . GLU A 1 105 ? 15.498 -1.739 9.680 1.00 81.81 105 GLU A CA 1
ATOM 850 C C . GLU A 1 105 ? 16.654 -2.203 8.780 1.00 81.81 105 GLU A C 1
ATOM 852 O O . GLU A 1 105 ? 17.740 -1.627 8.827 1.00 81.81 105 GLU A O 1
ATOM 857 N N . SER A 1 106 ? 16.437 -3.230 7.952 1.00 79.12 106 SER A N 1
ATOM 858 C CA . SER A 1 106 ? 17.470 -3.757 7.052 1.00 79.12 106 SER A CA 1
ATOM 859 C C . SER A 1 106 ? 17.699 -2.886 5.815 1.00 79.12 106 SER A C 1
ATOM 861 O O . SER A 1 106 ? 18.824 -2.834 5.319 1.00 79.12 106 SER A O 1
ATOM 863 N N . THR A 1 107 ? 16.662 -2.190 5.334 1.00 80.38 107 THR A N 1
ATOM 864 C CA . THR A 1 107 ? 16.745 -1.296 4.164 1.00 80.38 107 THR A CA 1
ATOM 865 C C . THR A 1 107 ? 16.713 0.186 4.542 1.00 80.38 107 THR A C 1
ATOM 867 O O . THR A 1 107 ? 17.173 1.024 3.771 1.00 80.38 107 THR A O 1
ATOM 870 N N . GLY A 1 108 ? 16.222 0.524 5.738 1.00 83.12 108 GLY A N 1
ATOM 871 C CA . GLY A 1 108 ? 15.985 1.897 6.184 1.00 83.12 108 GLY A CA 1
ATOM 872 C C . GLY A 1 108 ? 14.723 2.532 5.591 1.00 83.12 108 GLY A C 1
ATOM 873 O O . GLY A 1 108 ? 14.535 3.743 5.704 1.00 83.12 108 GLY A O 1
ATOM 874 N N . GLU A 1 109 ? 13.865 1.746 4.943 1.00 83.06 109 GLU A N 1
ATOM 875 C CA . GLU A 1 109 ? 12.677 2.242 4.247 1.00 83.06 109 GLU A CA 1
ATOM 876 C C . GLU A 1 109 ? 11.447 2.256 5.158 1.00 83.06 109 GLU A C 1
ATOM 878 O O . GLU A 1 109 ? 11.294 1.425 6.055 1.00 83.06 109 GLU A O 1
ATOM 883 N N . THR A 1 110 ? 10.555 3.219 4.917 1.00 86.75 110 THR A N 1
ATOM 884 C CA . THR A 1 110 ? 9.275 3.343 5.625 1.00 86.75 110 THR A CA 1
ATOM 885 C C . THR A 1 110 ? 8.128 3.208 4.639 1.00 86.75 110 THR A C 1
ATOM 887 O O . THR A 1 110 ? 8.114 3.900 3.624 1.00 86.75 110 THR A O 1
ATOM 890 N N . ILE A 1 111 ? 7.142 2.378 4.968 1.00 88.25 111 ILE A N 1
ATOM 891 C CA . ILE A 1 111 ? 5.901 2.235 4.207 1.00 88.25 111 ILE A CA 1
ATOM 892 C C . ILE A 1 111 ? 4.752 2.971 4.904 1.00 88.25 111 ILE A C 1
ATOM 894 O O . ILE A 1 111 ? 4.645 3.005 6.132 1.00 88.25 111 ILE A O 1
ATOM 898 N N . SER A 1 112 ? 3.856 3.567 4.119 1.00 92.56 112 SER A N 1
ATOM 899 C CA . SER A 1 112 ? 2.616 4.142 4.644 1.00 92.56 112 SER A CA 1
ATOM 900 C C . SER A 1 112 ? 1.737 3.060 5.279 1.00 92.56 112 SER A C 1
ATOM 902 O O . SER A 1 112 ? 1.578 1.968 4.736 1.00 92.56 112 SER A O 1
ATOM 904 N N . ARG A 1 113 ? 1.089 3.385 6.405 1.00 95.44 113 ARG A N 1
ATOM 905 C CA . ARG A 1 113 ? 0.192 2.464 7.127 1.00 95.44 113 ARG A CA 1
ATOM 906 C C . ARG A 1 113 ? -0.861 1.835 6.215 1.00 95.44 113 ARG A C 1
ATOM 908 O O . ARG A 1 113 ? -1.045 0.625 6.233 1.00 95.44 113 ARG A O 1
ATOM 915 N N . TYR A 1 114 ? -1.554 2.649 5.422 1.00 96.56 114 TYR A N 1
ATOM 916 C CA . TYR A 1 114 ? -2.619 2.152 4.545 1.00 96.56 114 TYR A CA 1
ATOM 917 C C . TYR A 1 114 ? -2.067 1.356 3.369 1.00 96.56 114 TYR A C 1
ATOM 919 O O . TYR A 1 114 ? -2.708 0.408 2.934 1.00 96.56 114 TYR A O 1
ATOM 927 N N . SER A 1 115 ? -0.873 1.699 2.889 1.00 94.56 115 SER A N 1
ATOM 928 C CA . SER A 1 115 ? -0.217 0.944 1.826 1.00 94.56 115 SER A CA 1
ATOM 929 C C . SER A 1 115 ? 0.180 -0.439 2.329 1.00 94.56 115 SER A C 1
ATOM 931 O O . SER A 1 115 ? -0.104 -1.432 1.672 1.00 94.56 115 SER A O 1
ATOM 933 N N . TYR A 1 116 ? 0.723 -0.513 3.547 1.00 93.88 116 TYR A N 1
ATOM 934 C CA . TYR A 1 116 ? 0.995 -1.768 4.244 1.00 93.88 116 TYR A CA 1
ATOM 935 C C . TYR A 1 116 ? -0.274 -2.619 4.409 1.00 93.88 116 TYR A C 1
ATOM 937 O O . TYR A 1 116 ? -0.269 -3.808 4.100 1.00 93.88 116 TYR A O 1
ATOM 945 N N . ILE A 1 117 ? -1.387 -2.003 4.825 1.00 96.12 117 ILE A N 1
ATOM 946 C CA . ILE A 1 117 ? -2.674 -2.698 4.974 1.00 96.12 117 ILE A CA 1
ATOM 947 C C . ILE A 1 117 ? -3.192 -3.215 3.626 1.00 96.12 117 ILE A C 1
ATOM 949 O O . ILE A 1 117 ? -3.587 -4.373 3.550 1.00 96.12 117 ILE A O 1
ATOM 953 N N . LEU A 1 118 ? -3.178 -2.406 2.562 1.00 95.00 118 LEU A N 1
ATOM 954 C CA . LEU A 1 118 ? -3.666 -2.832 1.244 1.00 95.00 118 LEU A CA 1
ATOM 955 C C . LEU A 1 118 ? -2.752 -3.870 0.587 1.00 95.00 118 LEU A C 1
ATOM 957 O O . LEU A 1 118 ? -3.245 -4.749 -0.107 1.00 95.00 118 LEU A O 1
ATOM 961 N N . GLN A 1 119 ? -1.443 -3.836 0.840 1.00 92.62 119 GLN A N 1
ATOM 962 C CA . GLN A 1 119 ? -0.552 -4.924 0.424 1.00 92.62 119 GLN A CA 1
ATOM 963 C C . GLN A 1 119 ? -0.892 -6.240 1.136 1.00 92.62 119 GLN A C 1
ATOM 965 O O . GLN A 1 119 ? -0.784 -7.307 0.536 1.00 92.62 119 GLN A O 1
ATOM 970 N N . LYS A 1 120 ? -1.312 -6.170 2.405 1.00 93.56 120 LYS A N 1
ATOM 971 C CA . LYS A 1 120 ? -1.696 -7.336 3.210 1.00 93.56 120 LYS A CA 1
ATOM 972 C C . LYS A 1 120 ? -3.092 -7.869 2.872 1.00 93.56 120 LYS A C 1
ATO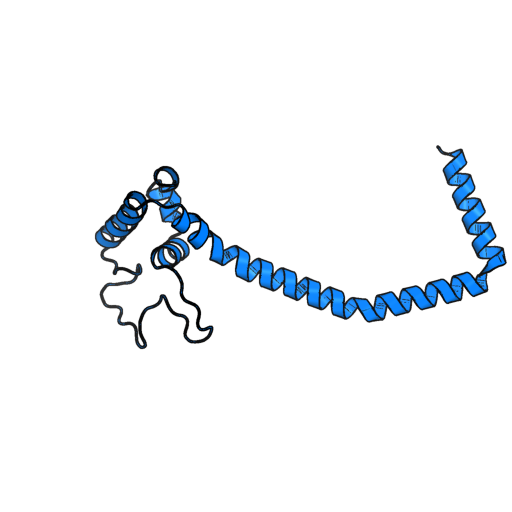M 974 O O . LYS A 1 120 ? -3.290 -9.080 2.900 1.00 93.56 120 LYS A O 1
ATOM 979 N N . PHE A 1 121 ? -4.022 -6.973 2.552 1.00 95.44 121 PHE A N 1
ATOM 980 C CA . PHE A 1 121 ? -5.421 -7.261 2.233 1.00 95.44 121 PHE A CA 1
ATOM 981 C C . PHE A 1 121 ? -5.833 -6.552 0.929 1.00 95.44 121 PHE A C 1
ATOM 983 O O . PHE A 1 121 ? -6.598 -5.578 0.956 1.00 95.44 121 PHE A O 1
ATOM 990 N N . PRO A 1 122 ? -5.305 -6.979 -0.233 1.00 95.56 122 PRO A N 1
ATOM 991 C CA . PRO A 1 122 ? -5.604 -6.336 -1.514 1.00 95.56 122 PRO A CA 1
ATOM 992 C C . PRO A 1 122 ? -7.092 -6.415 -1.887 1.00 95.56 122 PRO A C 1
ATOM 994 O O . PRO A 1 122 ? -7.611 -5.529 -2.563 1.00 95.56 122 PRO A O 1
ATOM 997 N N . GLU A 1 123 ? -7.813 -7.420 -1.389 1.00 94.81 123 GLU A N 1
ATOM 998 C CA . GLU A 1 123 ? -9.254 -7.602 -1.580 1.00 94.81 123 GLU A CA 1
ATOM 999 C C . GLU A 1 123 ? -10.119 -6.495 -0.952 1.00 94.81 123 GLU A C 1
ATOM 1001 O O . GLU A 1 123 ? -11.317 -6.399 -1.239 1.00 94.81 123 GLU A O 1
ATOM 1006 N N . LEU A 1 124 ? -9.548 -5.639 -0.096 1.00 96.31 124 LEU A N 1
ATOM 1007 C CA . LEU A 1 124 ? -10.262 -4.493 0.472 1.00 96.31 124 LEU A CA 1
ATOM 1008 C C . LEU A 1 124 ? -10.651 -3.459 -0.576 1.00 96.31 124 LEU A C 1
ATOM 1010 O O . LEU A 1 124 ? -11.650 -2.771 -0.382 1.00 96.31 124 LEU A O 1
ATOM 1014 N N . ILE A 1 125 ? -9.907 -3.371 -1.682 1.00 95.88 125 ILE A N 1
ATOM 1015 C CA . ILE A 1 125 ? -10.221 -2.454 -2.783 1.00 95.88 125 ILE A CA 1
ATOM 1016 C C . ILE A 1 125 ? -11.626 -2.743 -3.309 1.00 95.88 125 ILE A C 1
ATOM 1018 O O . ILE A 1 125 ? -12.460 -1.840 -3.357 1.00 95.88 125 ILE A O 1
ATOM 1022 N N . ASP A 1 126 ? -11.899 -4.013 -3.603 1.00 96.69 126 ASP A N 1
ATOM 1023 C CA . ASP A 1 126 ? -13.180 -4.447 -4.151 1.00 96.69 126 ASP A CA 1
ATOM 1024 C C . ASP A 1 126 ? -14.254 -4.553 -3.061 1.00 96.69 126 ASP A C 1
ATOM 1026 O O . ASP A 1 126 ? -15.378 -4.085 -3.235 1.00 96.69 126 ASP A O 1
ATOM 1030 N N . SER A 1 127 ? -13.930 -5.153 -1.910 1.00 96.75 127 SER A N 1
ATOM 1031 C CA . SER A 1 127 ? -14.932 -5.445 -0.871 1.00 96.75 127 SER A CA 1
ATOM 1032 C C . SER A 1 127 ? -15.457 -4.204 -0.145 1.00 96.75 127 SER A C 1
ATOM 1034 O O . SER A 1 127 ? -16.606 -4.203 0.302 1.00 96.75 127 SER A O 1
ATOM 1036 N N . LEU A 1 128 ? -14.646 -3.148 -0.044 1.00 96.62 128 LEU A N 1
ATOM 1037 C CA . LEU A 1 128 ? -15.051 -1.852 0.507 1.00 96.62 128 LEU A CA 1
ATOM 1038 C C . LEU A 1 128 ? -15.370 -0.820 -0.582 1.00 96.62 128 LEU A C 1
ATOM 1040 O O . LEU A 1 128 ? -15.715 0.313 -0.239 1.00 96.62 128 LEU A O 1
ATOM 1044 N N . ASP A 1 129 ? -15.273 -1.205 -1.861 1.00 96.94 129 ASP A N 1
ATOM 1045 C CA . ASP A 1 129 ? -15.551 -0.344 -3.014 1.00 96.94 129 ASP A CA 1
ATOM 1046 C C . ASP A 1 129 ? -14.734 0.962 -2.949 1.00 96.94 129 ASP A C 1
ATOM 1048 O O . ASP A 1 129 ? -15.247 2.080 -3.073 1.00 96.94 129 ASP A O 1
ATOM 1052 N N . LEU A 1 130 ? -13.432 0.814 -2.660 1.00 95.69 130 LEU A N 1
ATOM 1053 C CA . LEU A 1 130 ? -12.545 1.934 -2.335 1.00 95.69 130 LEU A CA 1
ATOM 1054 C C . LEU A 1 130 ? -12.323 2.885 -3.512 1.00 95.69 130 LEU A C 1
ATOM 1056 O O . LEU A 1 130 ? -12.003 4.054 -3.299 1.00 95.69 130 LEU A O 1
ATOM 1060 N N . GLU A 1 131 ? -12.534 2.412 -4.740 1.00 95.00 131 GLU A N 1
ATOM 1061 C CA . GLU A 1 131 ? -12.419 3.215 -5.960 1.00 95.00 131 GLU A CA 1
ATOM 1062 C C . GLU A 1 131 ? -13.361 4.429 -5.958 1.00 95.00 131 GLU A C 1
ATOM 1064 O O . GLU A 1 131 ? -13.023 5.477 -6.507 1.00 95.00 131 GLU A O 1
ATOM 1069 N N . LYS A 1 132 ? -14.507 4.342 -5.267 1.00 96.94 132 LYS A N 1
ATOM 1070 C CA . LYS A 1 132 ? -15.446 5.468 -5.098 1.00 96.94 132 LYS A CA 1
ATOM 1071 C C . LYS A 1 132 ? -14.902 6.609 -4.243 1.00 96.94 132 LYS A C 1
ATOM 1073 O O . LYS A 1 132 ? -15.507 7.678 -4.202 1.00 96.94 132 LYS A O 1
ATOM 1078 N N . TYR A 1 133 ? -13.802 6.372 -3.538 1.00 96.56 133 TYR A N 1
ATOM 1079 C CA . TYR A 1 133 ? -13.191 7.302 -2.598 1.00 96.56 133 TYR A CA 1
ATOM 1080 C C . TYR A 1 133 ? -11.829 7.812 -3.079 1.00 96.56 133 TYR A C 1
ATOM 1082 O O . TYR A 1 133 ? -11.042 8.272 -2.248 1.00 96.56 133 TYR A O 1
ATOM 1090 N N . LEU A 1 134 ? -11.538 7.717 -4.378 1.00 94.75 134 LEU A N 1
ATOM 1091 C CA . LEU A 1 134 ? -10.347 8.299 -4.998 1.00 94.75 134 LEU A CA 1
ATOM 1092 C C . LEU A 1 134 ? -10.601 9.758 -5.431 1.00 94.75 134 LEU A C 1
ATOM 1094 O O . LEU A 1 134 ? -11.718 10.091 -5.829 1.00 94.75 134 LEU A O 1
ATOM 1098 N N . GLU A 1 135 ? -9.575 10.612 -5.340 1.00 88.06 135 GLU A N 1
ATOM 1099 C CA . GLU A 1 135 ? -9.568 12.011 -5.829 1.00 88.06 135 GLU A CA 1
ATOM 1100 C C . GLU A 1 135 ? -9.216 12.152 -7.319 1.00 88.06 135 GLU A C 1
ATOM 1102 O O . GLU A 1 135 ? -8.379 11.364 -7.829 1.00 88.06 135 GLU A O 1
#

pLDDT: mean 81.94, std 14.38, range [44.94, 98.44]

Sequence (135 aa):
MIKFLIFLIIMGAVIGFFWHDEVKVWLENNQQKAEERLPGLINQGVDKTKNWWENQGQDWADQFVAKLTAQGKAKIDEWLASQGLNQYGDSQDIMYTGGTPLFNESTGETISRYSYILQKFPELIDSLDLEKYLE